Protein AF-G2FJD3-F1 (afdb_monomer_lite)

Sequence (61 aa):
MAIEGASQEEFEADLKSRYVGSYTFYMKLPPASQEEVFQDYRDGAAISDIRKKIMDRFLKR

Radius of gyration: 10.51 Å; chains: 1; bounding box: 22×25×22 Å

Organism: NCBI:txid1049564

pLDDT: mean 91.55, std 12.43, range [48.28, 98.25]

Secondary structure (DSSP, 8-state):
---TT--HHHHHHHHHHH-HHHHHHHTTS-HHHHHHHHHHHHTT--HHHHHHHHHHHHHT-

Structure (mmCIF, N/CA/C/O backbone):
data_AF-G2FJD3-F1
#
_entry.id   AF-G2FJD3-F1
#
loop_
_atom_site.group_PDB
_atom_site.id
_atom_site.type_symbol
_atom_site.label_atom_id
_atom_site.label_alt_id
_atom_site.label_comp_id
_atom_site.label_asym_id
_atom_site.label_entity_id
_atom_site.label_seq_id
_atom_site.pdbx_PDB_ins_code
_atom_site.Cartn_x
_atom_site.Cartn_y
_atom_site.Cartn_z
_atom_site.occupancy
_atom_site.B_iso_or_equiv
_atom_site.auth_seq_id
_atom_site.auth_comp_id
_atom_site.auth_asym_id
_atom_site.auth_atom_id
_atom_site.pdbx_PDB_model_num
ATOM 1 N N . MET A 1 1 ? -1.046 -15.495 -10.666 1.00 48.28 1 MET A N 1
ATOM 2 C CA . MET A 1 1 ? 0.297 -16.064 -10.430 1.00 48.28 1 MET A CA 1
ATOM 3 C C . MET A 1 1 ? 0.730 -15.534 -9.081 1.00 48.28 1 MET A C 1
ATOM 5 O O . MET A 1 1 ? 0.833 -14.321 -8.962 1.00 48.28 1 MET A O 1
ATOM 9 N N . ALA A 1 2 ? 0.864 -16.399 -8.076 1.00 52.97 2 ALA A N 1
ATOM 10 C CA . ALA A 1 2 ? 1.467 -16.003 -6.807 1.00 52.97 2 ALA A CA 1
ATOM 11 C C . ALA A 1 2 ? 2.920 -15.588 -7.076 1.00 52.97 2 ALA A C 1
ATOM 13 O O . ALA A 1 2 ? 3.594 -16.220 -7.895 1.00 52.97 2 ALA A O 1
ATOM 14 N N . ILE A 1 3 ? 3.383 -14.514 -6.441 1.00 59.72 3 ILE A N 1
ATOM 15 C CA . ILE A 1 3 ? 4.774 -14.071 -6.574 1.00 59.72 3 ILE A CA 1
ATOM 16 C C . ILE A 1 3 ? 5.583 -14.894 -5.570 1.00 59.72 3 ILE A C 1
ATOM 18 O O . ILE A 1 3 ? 5.837 -14.473 -4.442 1.00 59.72 3 ILE A O 1
ATOM 22 N N . GLU A 1 4 ? 5.896 -16.136 -5.945 1.00 54.06 4 GLU A N 1
ATOM 23 C CA . GLU A 1 4 ? 6.726 -17.020 -5.130 1.00 54.06 4 GLU A CA 1
ATOM 24 C C . GLU A 1 4 ? 8.121 -16.402 -4.972 1.00 54.06 4 GLU A C 1
ATOM 26 O O . GLU A 1 4 ? 8.872 -16.278 -5.936 1.00 54.06 4 GLU A O 1
ATOM 31 N N . GLY A 1 5 ? 8.453 -15.995 -3.744 1.00 60.84 5 GLY A N 1
ATOM 32 C CA . GLY A 1 5 ? 9.802 -15.575 -3.362 1.00 60.84 5 GLY A CA 1
ATOM 33 C C . GLY A 1 5 ? 10.015 -14.080 -3.136 1.00 60.84 5 GLY A C 1
ATOM 34 O O . GLY A 1 5 ? 1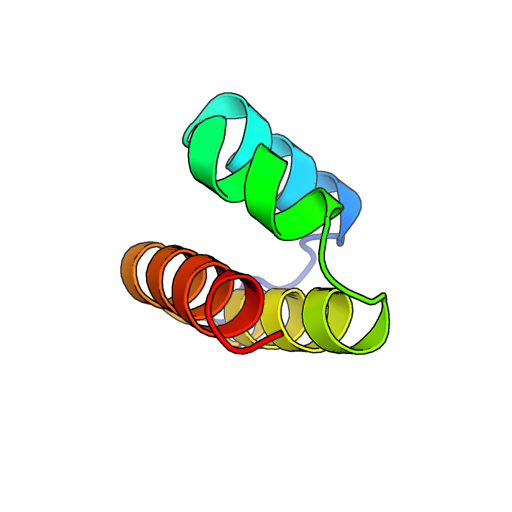1.081 -13.741 -2.640 1.00 60.84 5 GLY A O 1
ATOM 35 N N . ALA A 1 6 ? 9.040 -13.206 -3.416 1.00 72.44 6 ALA A N 1
ATOM 36 C CA . ALA A 1 6 ? 9.209 -11.786 -3.103 1.00 72.44 6 ALA A CA 1
ATOM 37 C C . ALA A 1 6 ? 9.261 -11.580 -1.583 1.00 72.44 6 ALA A C 1
ATOM 39 O O . ALA A 1 6 ? 8.295 -11.909 -0.886 1.00 72.44 6 ALA A O 1
ATOM 40 N N . SER A 1 7 ? 10.368 -11.045 -1.068 1.00 90.06 7 SER A N 1
ATOM 41 C CA . SER A 1 7 ? 10.453 -10.608 0.325 1.00 90.06 7 SER A CA 1
ATOM 42 C C . SER A 1 7 ? 9.626 -9.337 0.541 1.00 90.06 7 SER A C 1
ATOM 44 O O . SER A 1 7 ? 9.284 -8.618 -0.405 1.00 90.06 7 SER A O 1
ATOM 46 N N . GLN A 1 8 ? 9.302 -9.034 1.799 1.00 92.12 8 GLN A N 1
ATOM 47 C CA . GLN A 1 8 ? 8.614 -7.785 2.124 1.00 92.12 8 GLN A CA 1
ATOM 48 C C . GLN A 1 8 ? 9.458 -6.571 1.710 1.00 92.12 8 GLN A C 1
ATOM 50 O O . GLN A 1 8 ? 8.923 -5.594 1.196 1.00 92.12 8 GLN A O 1
ATOM 55 N N . GLU A 1 9 ? 10.780 -6.660 1.845 1.00 93.56 9 GLU A N 1
ATOM 56 C CA . GLU A 1 9 ? 11.706 -5.599 1.443 1.00 93.56 9 GLU A CA 1
ATOM 57 C C . GLU A 1 9 ? 11.721 -5.401 -0.078 1.00 93.56 9 GLU A C 1
ATOM 59 O O . GLU A 1 9 ? 11.780 -4.266 -0.550 1.00 93.56 9 GLU A O 1
ATOM 64 N N . GLU A 1 10 ? 11.626 -6.478 -0.861 1.00 93.25 10 GLU A N 1
ATOM 65 C CA . GLU A 1 10 ? 11.531 -6.401 -2.323 1.00 93.25 10 GLU A CA 1
ATOM 66 C C . GLU A 1 10 ? 10.204 -5.785 -2.771 1.00 93.25 10 GLU A C 1
ATOM 68 O O . GLU A 1 10 ? 10.186 -4.925 -3.656 1.00 93.25 10 GLU A O 1
ATOM 73 N N . PHE A 1 11 ? 9.098 -6.169 -2.128 1.00 95.12 11 PHE A N 1
ATOM 74 C CA . PHE A 1 11 ? 7.801 -5.528 -2.330 1.00 95.12 11 PHE A CA 1
ATOM 75 C C . PHE A 1 11 ? 7.867 -4.029 -2.012 1.00 95.12 11 PHE A C 1
ATOM 77 O O . PHE A 1 11 ? 7.435 -3.196 -2.811 1.00 95.12 11 PHE A O 1
ATOM 84 N N . GLU A 1 12 ? 8.439 -3.669 -0.866 1.00 96.75 12 GLU A N 1
ATOM 85 C CA . GLU A 1 12 ? 8.583 -2.281 -0.438 1.00 96.75 12 GLU A CA 1
ATOM 86 C C . GLU A 1 12 ? 9.484 -1.483 -1.387 1.00 96.75 12 GLU A C 1
ATOM 88 O O . GLU A 1 12 ? 9.180 -0.327 -1.697 1.00 96.75 12 GLU A O 1
ATOM 93 N N . ALA A 1 13 ? 10.547 -2.094 -1.913 1.00 96.06 13 ALA A N 1
ATOM 94 C CA . ALA A 1 13 ? 11.420 -1.492 -2.913 1.00 96.06 13 ALA A CA 1
ATOM 95 C C . ALA A 1 13 ? 10.706 -1.266 -4.261 1.00 96.06 13 ALA A C 1
ATOM 97 O O . ALA A 1 13 ? 10.808 -0.166 -4.819 1.00 96.06 13 ALA A O 1
ATOM 98 N N . ASP A 1 14 ? 9.942 -2.242 -4.771 1.00 94.81 14 ASP A N 1
ATOM 99 C CA . ASP A 1 14 ? 9.126 -2.070 -5.988 1.00 94.81 14 ASP A CA 1
ATOM 100 C C . ASP A 1 14 ? 8.076 -0.970 -5.779 1.00 94.81 14 ASP A C 1
ATOM 102 O O . ASP A 1 14 ? 7.986 -0.024 -6.572 1.00 94.81 14 ASP A O 1
ATOM 106 N N . LEU A 1 15 ? 7.365 -1.010 -4.648 1.00 96.81 15 LEU A N 1
ATOM 107 C CA . LEU A 1 15 ? 6.355 -0.018 -4.294 1.00 96.81 15 LEU A CA 1
ATOM 108 C C . LEU A 1 15 ? 6.963 1.388 -4.197 1.00 96.81 15 LEU A C 1
ATOM 110 O O . LEU A 1 15 ? 6.378 2.348 -4.703 1.00 96.81 15 LEU A O 1
ATOM 114 N N . LYS A 1 16 ? 8.151 1.526 -3.598 1.00 97.62 16 LYS A N 1
ATOM 115 C CA . LYS A 1 16 ? 8.875 2.799 -3.489 1.00 97.62 16 LYS A CA 1
ATOM 116 C C . LYS A 1 16 ? 9.338 3.318 -4.845 1.00 97.62 16 LYS A C 1
ATOM 118 O O . LYS A 1 16 ? 9.202 4.514 -5.105 1.00 97.62 16 LYS A O 1
ATOM 123 N N . SER A 1 17 ? 9.878 2.444 -5.693 1.00 97.56 17 SER A N 1
ATOM 124 C CA . SER A 1 17 ? 10.454 2.834 -6.985 1.00 97.56 17 SER A CA 1
ATOM 125 C C . SER A 1 17 ? 9.396 3.292 -7.993 1.00 97.56 17 SER A C 1
ATOM 127 O O . SER A 1 17 ? 9.631 4.240 -8.740 1.00 97.56 17 SER A O 1
ATOM 129 N N . ARG A 1 18 ? 8.211 2.669 -7.988 1.00 96.94 18 ARG A N 1
ATOM 130 C CA . ARG A 1 18 ? 7.159 2.914 -8.991 1.00 96.94 18 ARG A CA 1
ATOM 131 C C . ARG A 1 18 ? 5.985 3.732 -8.466 1.00 96.94 18 ARG A C 1
ATOM 133 O O . ARG A 1 18 ? 5.302 4.397 -9.243 1.00 96.94 18 ARG A O 1
ATOM 140 N N . TYR A 1 19 ? 5.735 3.694 -7.159 1.00 97.00 19 TYR A N 1
ATOM 141 C CA . TYR A 1 19 ? 4.537 4.259 -6.536 1.00 97.00 19 TYR A CA 1
ATOM 142 C C . TYR A 1 19 ? 4.864 4.953 -5.210 1.00 97.00 19 TYR A C 1
ATOM 144 O O . TYR A 1 19 ? 4.247 4.676 -4.180 1.00 97.00 19 TYR A O 1
ATOM 152 N N . VAL A 1 20 ? 5.801 5.905 -5.238 1.00 96.94 20 VAL A N 1
ATOM 153 C CA . VAL A 1 20 ? 6.328 6.599 -4.045 1.00 96.94 20 VAL A CA 1
ATOM 154 C C . VAL A 1 20 ? 5.248 7.112 -3.077 1.00 96.94 20 VAL A C 1
ATOM 156 O O . VAL A 1 20 ? 5.411 7.027 -1.858 1.00 96.94 20 VAL A O 1
ATOM 159 N N . GLY A 1 21 ? 4.112 7.594 -3.595 1.00 96.88 21 GLY A N 1
ATOM 160 C CA . GLY A 1 21 ? 2.973 8.015 -2.774 1.00 96.88 21 GLY A CA 1
ATOM 161 C C . GLY A 1 21 ? 2.344 6.853 -2.001 1.00 96.88 21 GLY A C 1
ATOM 162 O O . GLY A 1 21 ? 2.169 6.944 -0.789 1.00 96.88 21 GLY A O 1
ATOM 163 N N . SER A 1 22 ? 2.071 5.734 -2.677 1.00 97.62 22 SER A N 1
ATOM 164 C CA . SER A 1 22 ? 1.542 4.520 -2.045 1.00 97.62 22 SER A CA 1
ATOM 165 C C . SER A 1 22 ? 2.522 3.952 -1.018 1.00 97.62 22 SER A C 1
ATOM 167 O O . SER A 1 22 ? 2.103 3.647 0.092 1.00 97.62 22 SE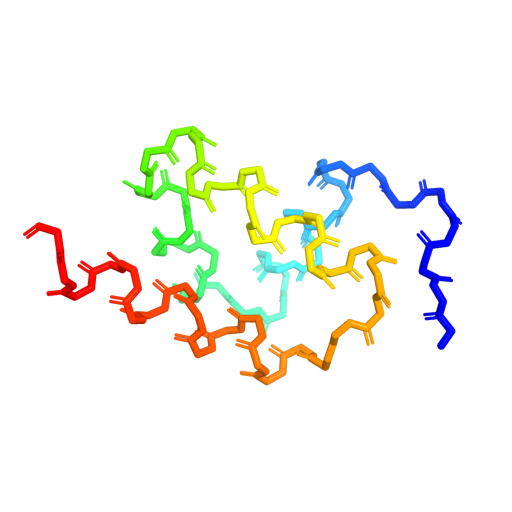R A O 1
ATOM 169 N N . TYR A 1 23 ? 3.822 3.912 -1.326 1.00 98.25 23 TYR A N 1
ATOM 170 C CA . TYR A 1 23 ? 4.853 3.525 -0.357 1.00 98.25 23 TYR A CA 1
ATOM 171 C C . TYR A 1 23 ? 4.837 4.414 0.896 1.00 98.25 23 TYR A C 1
ATOM 173 O O . TYR A 1 23 ? 4.836 3.921 2.021 1.00 98.25 23 TYR A O 1
ATOM 181 N N . THR A 1 24 ? 4.744 5.735 0.717 1.00 97.94 24 THR A N 1
ATOM 182 C CA . THR A 1 24 ? 4.714 6.692 1.835 1.00 97.94 24 THR A CA 1
ATOM 183 C C . THR A 1 24 ? 3.520 6.463 2.763 1.00 97.94 24 THR A C 1
ATOM 185 O O . THR A 1 24 ? 3.653 6.600 3.979 1.00 97.94 24 THR A O 1
ATOM 188 N N . PHE A 1 25 ? 2.350 6.117 2.221 1.00 97.75 25 PHE A N 1
ATOM 189 C CA . PHE A 1 25 ? 1.176 5.787 3.034 1.00 97.75 25 PHE A CA 1
ATOM 190 C C . PHE A 1 25 ? 1.287 4.409 3.680 1.00 97.75 25 PHE A C 1
ATOM 192 O O . PHE A 1 25 ? 0.960 4.275 4.857 1.00 97.75 25 PHE A O 1
ATOM 199 N N . TYR A 1 26 ? 1.804 3.421 2.953 1.00 97.69 26 TYR A N 1
ATOM 200 C CA . TYR A 1 26 ? 2.046 2.072 3.456 1.00 97.69 26 TYR A CA 1
ATOM 201 C C . TYR A 1 26 ? 2.975 2.074 4.679 1.00 97.69 26 TYR A C 1
ATOM 203 O O . TYR A 1 26 ? 2.610 1.540 5.726 1.00 97.69 26 TYR A O 1
ATOM 211 N N . MET A 1 27 ? 4.104 2.790 4.615 1.00 97.50 27 MET A N 1
ATOM 212 C CA . MET A 1 27 ? 5.048 2.908 5.738 1.00 97.50 27 MET A CA 1
ATOM 213 C C . MET A 1 27 ? 4.441 3.570 6.976 1.00 97.50 27 MET A C 1
ATOM 215 O O . MET A 1 27 ? 4.958 3.425 8.080 1.00 97.50 27 MET A O 1
ATOM 219 N N . LYS A 1 28 ? 3.345 4.315 6.806 1.00 96.94 28 LYS A N 1
ATOM 220 C CA . LYS A 1 28 ? 2.630 4.922 7.923 1.00 96.94 28 LYS A CA 1
ATOM 221 C C . LYS A 1 28 ? 1.649 3.963 8.573 1.00 96.94 28 LYS A C 1
ATOM 223 O O . LYS A 1 28 ? 1.238 4.293 9.676 1.00 96.94 28 LYS A O 1
ATOM 228 N N . LEU A 1 29 ? 1.230 2.869 7.935 1.00 96.81 29 LEU A N 1
ATOM 229 C CA . LEU A 1 29 ? 0.249 1.926 8.484 1.00 96.81 29 LEU A CA 1
ATOM 230 C C . LEU A 1 29 ? 0.792 1.175 9.719 1.00 96.81 29 LEU A C 1
ATOM 232 O O . LEU A 1 29 ? 2.004 1.064 9.880 1.00 96.81 29 LEU A O 1
ATOM 236 N N . PRO A 1 30 ? -0.079 0.647 10.601 1.00 96.31 30 PRO A N 1
ATOM 237 C CA . PRO A 1 30 ? 0.348 -0.285 11.645 1.00 96.31 30 PRO A CA 1
ATOM 238 C C . PRO A 1 30 ? 0.980 -1.557 11.048 1.00 96.31 30 PRO A C 1
ATOM 240 O O . PRO A 1 30 ? 0.540 -1.977 9.974 1.00 96.31 30 PRO A O 1
ATOM 243 N N . PRO A 1 31 ? 1.908 -2.236 11.755 1.00 95.56 31 PRO A N 1
ATOM 244 C CA . PRO A 1 31 ? 2.579 -3.438 11.246 1.00 95.56 31 PRO A CA 1
ATOM 245 C C . PRO A 1 31 ? 1.617 -4.537 10.776 1.00 95.56 31 PRO A C 1
ATOM 247 O O . PRO A 1 31 ? 1.814 -5.126 9.722 1.00 95.56 31 PRO A O 1
ATOM 250 N N . ALA A 1 32 ? 0.508 -4.749 11.494 1.00 94.81 32 ALA A N 1
ATOM 251 C CA . ALA A 1 32 ? -0.503 -5.731 11.099 1.00 94.81 32 ALA A CA 1
ATOM 252 C C . ALA A 1 32 ? -1.157 -5.408 9.742 1.00 94.81 32 ALA A C 1
ATOM 254 O O . ALA A 1 32 ? -1.428 -6.308 8.956 1.00 94.81 32 ALA A O 1
ATOM 255 N N . SER A 1 33 ? -1.395 -4.127 9.442 1.00 96.56 33 SER A N 1
ATOM 256 C CA . SER A 1 33 ? -1.925 -3.711 8.139 1.00 96.56 33 SER A CA 1
ATOM 257 C C . SER A 1 33 ? -0.880 -3.782 7.029 1.00 96.56 33 SER A C 1
ATOM 259 O O . SER A 1 33 ? -1.252 -3.971 5.876 1.00 96.56 33 SER A O 1
ATOM 261 N N . GLN A 1 34 ? 0.403 -3.608 7.351 1.00 97.44 34 GLN A N 1
ATOM 262 C CA . GLN A 1 34 ? 1.491 -3.777 6.386 1.00 97.44 34 GLN A CA 1
ATOM 263 C C . GLN A 1 34 ? 1.602 -5.241 5.955 1.00 97.44 34 GLN A C 1
ATOM 265 O O . GLN A 1 34 ? 1.539 -5.519 4.760 1.00 97.44 34 GLN A O 1
ATOM 270 N N . GLU A 1 35 ? 1.620 -6.161 6.924 1.00 96.25 35 GLU A N 1
ATOM 271 C CA . GLU A 1 35 ? 1.613 -7.607 6.675 1.00 96.25 35 GLU A CA 1
ATOM 272 C C . GLU A 1 35 ? 0.398 -8.027 5.835 1.00 96.25 35 GLU A C 1
ATOM 274 O O . GLU A 1 35 ? 0.533 -8.719 4.833 1.00 96.25 35 GLU A O 1
ATOM 279 N N . GLU A 1 36 ? -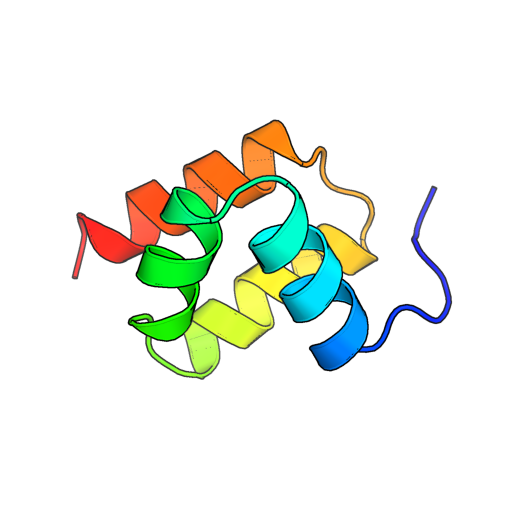0.797 -7.529 6.173 1.00 96.25 36 GLU A N 1
ATOM 280 C CA . GLU A 1 36 ? -2.032 -7.815 5.429 1.00 96.25 36 GLU A CA 1
ATOM 281 C C . GLU A 1 36 ? -1.985 -7.325 3.968 1.00 96.25 36 GLU A C 1
ATOM 283 O O . GLU A 1 36 ? -2.627 -7.893 3.087 1.00 96.25 36 GLU A O 1
ATOM 288 N N . VAL A 1 37 ? -1.287 -6.223 3.693 1.00 97.19 37 VAL A N 1
ATOM 289 C CA . VAL A 1 37 ? -1.114 -5.700 2.329 1.00 97.19 37 VAL A CA 1
ATOM 290 C C . VAL A 1 37 ? -0.066 -6.515 1.573 1.00 97.19 37 VAL A C 1
ATOM 292 O O . VAL A 1 37 ? -0.249 -6.803 0.390 1.00 97.19 37 VAL A O 1
ATOM 295 N N . PHE A 1 38 ? 1.020 -6.890 2.244 1.00 96.69 38 PHE A N 1
ATOM 296 C CA . PHE A 1 38 ? 2.075 -7.700 1.653 1.00 96.69 38 PHE A CA 1
ATOM 297 C C . PHE A 1 38 ? 1.592 -9.117 1.319 1.00 96.69 38 PHE A C 1
ATOM 299 O O . PHE A 1 38 ? 1.886 -9.619 0.233 1.00 96.69 38 PHE A O 1
ATOM 306 N N . GLN A 1 39 ? 0.792 -9.736 2.190 1.00 96.00 39 GLN A N 1
ATOM 307 C CA . GLN A 1 39 ? 0.222 -11.056 1.931 1.00 96.00 39 GLN A CA 1
ATOM 308 C C . GLN A 1 39 ? -0.682 -11.047 0.688 1.00 96.00 39 GLN A C 1
ATOM 310 O O . GLN A 1 39 ? -0.499 -11.883 -0.192 1.00 96.00 39 GLN A O 1
ATOM 315 N N . ASP A 1 40 ? -1.560 -10.048 0.537 1.00 96.12 40 ASP A N 1
ATOM 316 C CA . ASP A 1 40 ? -2.376 -9.895 -0.678 1.00 96.12 40 ASP A CA 1
ATOM 317 C C . ASP A 1 40 ? -1.507 -9.768 -1.944 1.00 96.12 40 ASP A C 1
ATOM 319 O O . ASP A 1 40 ? -1.838 -10.316 -2.999 1.00 96.12 40 ASP A O 1
ATOM 323 N N . TYR A 1 41 ? -0.386 -9.041 -1.860 1.00 94.94 41 TYR A N 1
ATOM 324 C CA . TYR A 1 41 ? 0.551 -8.902 -2.976 1.00 94.94 41 TYR A CA 1
ATOM 325 C C . TYR A 1 41 ? 1.188 -10.251 -3.333 1.00 94.94 41 TYR A C 1
ATOM 327 O O . TYR A 1 41 ? 1.230 -10.619 -4.509 1.00 94.94 41 TYR A O 1
ATOM 335 N N . ARG A 1 42 ? 1.622 -11.022 -2.327 1.00 93.38 42 ARG A N 1
ATOM 336 C CA . ARG A 1 42 ? 2.167 -12.376 -2.518 1.00 93.38 42 ARG A CA 1
ATOM 337 C C . ARG A 1 42 ? 1.151 -13.330 -3.137 1.00 93.38 42 ARG A C 1
ATOM 339 O O . ARG A 1 42 ? 1.518 -14.111 -4.017 1.00 93.38 42 ARG A O 1
ATOM 346 N N . ASP A 1 43 ? -0.112 -13.212 -2.741 1.00 93.88 43 ASP A N 1
ATOM 347 C CA . ASP A 1 43 ? -1.226 -14.007 -3.267 1.00 93.88 43 ASP A CA 1
ATOM 348 C C . ASP A 1 43 ? -1.588 -13.628 -4.719 1.00 93.88 43 ASP A C 1
ATOM 350 O O . ASP A 1 43 ? -2.389 -14.297 -5.377 1.00 93.88 43 ASP A O 1
ATOM 354 N N . GLY A 1 44 ? -0.937 -12.597 -5.269 1.00 93.56 44 GLY A N 1
ATOM 355 C CA . GLY A 1 44 ? -1.044 -12.199 -6.667 1.00 93.56 44 GLY A CA 1
ATOM 356 C C . GLY A 1 44 ? -2.153 -11.186 -6.933 1.00 93.56 44 GLY A C 1
ATOM 357 O O . GLY A 1 44 ? -2.626 -11.099 -8.071 1.00 93.56 44 GLY A O 1
ATOM 358 N N . ALA A 1 45 ? -2.579 -10.426 -5.918 1.00 95.50 45 ALA A N 1
ATOM 359 C CA . ALA A 1 45 ? -3.485 -9.303 -6.119 1.00 95.50 45 ALA A CA 1
ATOM 360 C C . ALA A 1 45 ? -2.875 -8.271 -7.081 1.00 95.50 45 ALA A C 1
ATOM 362 O O . ALA A 1 45 ? -1.662 -8.036 -7.112 1.00 95.50 45 ALA A O 1
ATOM 363 N N . ALA A 1 46 ? -3.725 -7.618 -7.874 1.00 95.31 46 ALA A N 1
ATOM 364 C CA . ALA A 1 46 ? -3.255 -6.605 -8.803 1.00 95.31 46 ALA A CA 1
ATOM 365 C C . ALA A 1 46 ? -2.687 -5.399 -8.042 1.00 95.31 46 ALA A C 1
ATOM 367 O O . ALA A 1 46 ? -3.241 -4.948 -7.039 1.00 95.31 46 ALA A O 1
ATOM 368 N N . ILE A 1 47 ? -1.612 -4.802 -8.564 1.00 94.88 47 ILE A N 1
ATOM 369 C CA . ILE A 1 47 ? -0.960 -3.656 -7.911 1.00 94.88 47 ILE A CA 1
ATOM 370 C C . ILE A 1 47 ? -1.909 -2.459 -7.717 1.00 94.88 47 ILE A C 1
ATOM 372 O O . ILE A 1 47 ? -1.756 -1.687 -6.774 1.00 94.88 47 ILE A O 1
ATOM 376 N N . SER A 1 48 ? -2.923 -2.300 -8.576 1.00 96.75 48 SER A N 1
ATOM 377 C CA . SER A 1 48 ? -3.983 -1.300 -8.402 1.00 96.75 48 SER A CA 1
ATOM 378 C C . SER A 1 48 ? -4.808 -1.535 -7.136 1.00 96.75 48 SER A C 1
ATOM 380 O O . SER A 1 48 ? -5.115 -0.574 -6.429 1.00 96.75 48 SER A O 1
ATOM 382 N N . ASP A 1 49 ? -5.118 -2.794 -6.828 1.00 98.06 49 ASP A N 1
ATOM 383 C CA . ASP A 1 49 ? -5.913 -3.183 -5.663 1.00 98.06 49 ASP A CA 1
ATOM 384 C C . ASP A 1 49 ? -5.097 -3.028 -4.381 1.00 98.06 49 ASP A C 1
ATOM 386 O O . ASP A 1 49 ? -5.578 -2.437 -3.415 1.00 98.06 49 ASP A O 1
ATOM 390 N N . ILE A 1 50 ? -3.820 -3.421 -4.415 1.00 97.94 50 ILE A N 1
ATOM 391 C CA . ILE A 1 50 ? -2.852 -3.178 -3.335 1.00 97.94 50 ILE A CA 1
ATOM 392 C C . ILE A 1 50 ? -2.776 -1.689 -2.994 1.00 97.94 50 ILE A C 1
ATOM 394 O O . ILE A 1 50 ? -2.935 -1.284 -1.840 1.00 97.94 50 ILE A O 1
ATOM 398 N N . ARG A 1 51 ? -2.593 -0.839 -4.009 1.00 97.81 51 ARG A N 1
ATOM 399 C CA . ARG A 1 51 ? -2.510 0.614 -3.817 1.00 97.81 51 ARG A CA 1
ATOM 400 C C . ARG A 1 51 ? -3.807 1.197 -3.264 1.00 97.81 51 ARG A C 1
ATOM 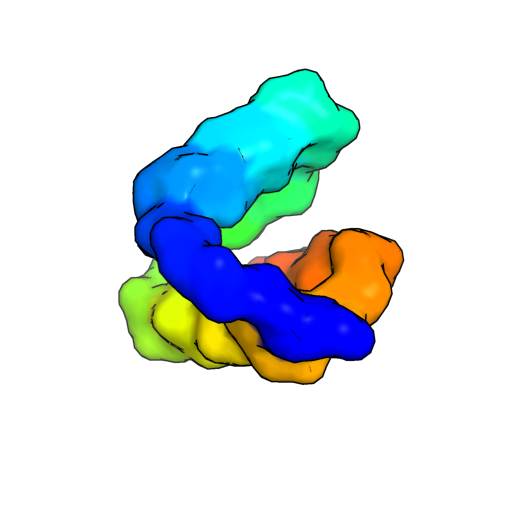402 O O . ARG A 1 51 ? -3.744 2.084 -2.415 1.00 97.81 51 ARG A O 1
ATOM 409 N N . LYS A 1 52 ? -4.965 0.702 -3.707 1.00 97.75 52 LYS A N 1
ATOM 410 C CA . LYS A 1 52 ? -6.267 1.101 -3.161 1.00 97.75 52 LYS A CA 1
ATOM 411 C C . LYS A 1 52 ? -6.406 0.689 -1.694 1.00 97.75 52 LYS A C 1
ATOM 413 O O . LYS A 1 52 ? -6.759 1.531 -0.874 1.00 97.75 52 LYS A O 1
ATOM 418 N N . LYS A 1 53 ? -6.055 -0.552 -1.343 1.00 97.75 53 LYS A N 1
ATOM 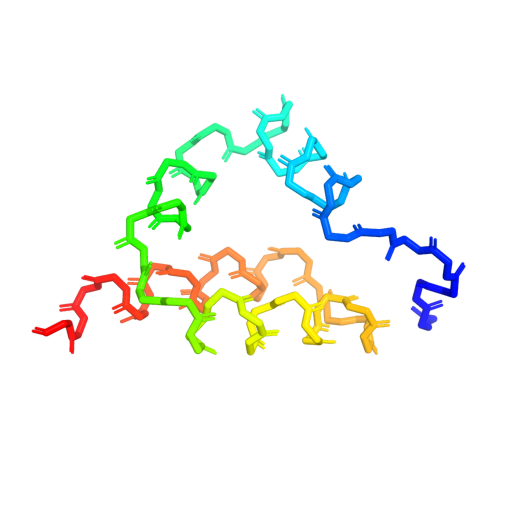419 C CA . LYS A 1 53 ? -6.098 -1.066 0.035 1.00 97.75 53 LYS A CA 1
ATOM 420 C C . LYS A 1 53 ? -5.241 -0.226 0.980 1.00 97.75 53 LYS A C 1
ATOM 422 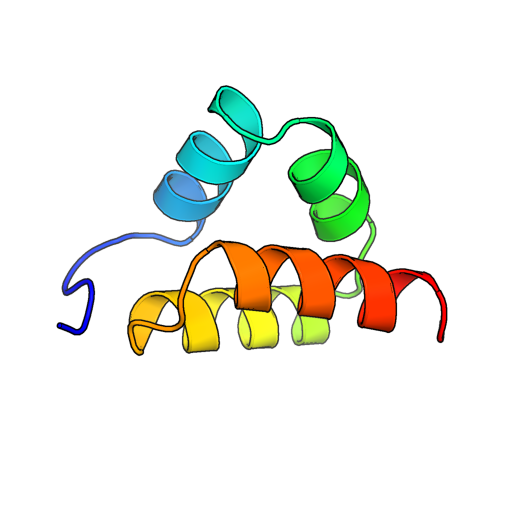O O . LYS A 1 53 ? -5.708 0.138 2.057 1.00 97.75 53 LYS A O 1
ATOM 427 N N . ILE A 1 54 ? -4.030 0.150 0.559 1.00 98.00 54 ILE A N 1
ATOM 428 C CA . ILE A 1 54 ? -3.153 1.050 1.324 1.00 98.00 54 ILE A CA 1
ATOM 429 C C . ILE A 1 54 ? -3.857 2.381 1.620 1.00 98.00 54 ILE A C 1
ATOM 431 O O . ILE A 1 54 ? -3.862 2.833 2.766 1.00 98.00 54 ILE A O 1
ATOM 435 N N . MET A 1 55 ? -4.472 2.999 0.606 1.00 97.12 55 MET A N 1
ATOM 436 C CA . MET A 1 55 ? -5.199 4.261 0.774 1.00 97.12 55 MET A CA 1
ATOM 437 C C . MET A 1 55 ? -6.406 4.103 1.702 1.00 97.12 55 MET A C 1
ATOM 439 O O . MET A 1 55 ? -6.581 4.908 2.613 1.00 97.12 55 MET A O 1
ATOM 443 N N . ASP A 1 56 ? -7.201 3.048 1.521 1.00 96.38 56 ASP A N 1
ATOM 444 C CA . ASP A 1 56 ? -8.380 2.777 2.346 1.00 96.38 56 ASP A CA 1
ATOM 445 C C . ASP A 1 56 ? -8.001 2.563 3.817 1.00 96.38 56 ASP A C 1
ATOM 447 O O . ASP A 1 56 ? -8.658 3.098 4.710 1.00 96.38 56 ASP A O 1
ATOM 451 N N . ARG A 1 57 ? -6.924 1.813 4.085 1.00 94.69 57 ARG A N 1
ATOM 452 C CA . ARG A 1 57 ? -6.393 1.594 5.440 1.00 94.69 57 ARG A CA 1
ATOM 453 C C . ARG A 1 57 ? -5.845 2.883 6.048 1.00 94.69 57 ARG A C 1
ATOM 455 O O . ARG A 1 57 ? -6.037 3.114 7.235 1.00 94.69 57 ARG A O 1
ATOM 462 N N . PHE A 1 58 ? -5.196 3.730 5.250 1.00 93.62 58 PHE A N 1
ATOM 463 C CA . PHE A 1 58 ? -4.650 5.000 5.725 1.00 93.62 58 PHE A CA 1
ATOM 464 C C . PHE A 1 58 ? -5.737 6.038 6.046 1.00 93.62 58 PHE A C 1
ATOM 466 O O . PHE A 1 58 ? -5.577 6.809 6.990 1.00 93.62 58 PHE A O 1
ATOM 473 N N . LEU A 1 59 ? -6.834 6.063 5.285 1.00 93.12 59 LEU A N 1
ATOM 474 C CA . LEU A 1 59 ? -7.937 7.012 5.479 1.00 93.12 59 LEU A CA 1
ATOM 475 C C . LEU A 1 59 ? -8.914 6.601 6.590 1.00 93.12 59 LEU A C 1
ATOM 477 O O . LEU A 1 59 ? -9.580 7.463 7.151 1.00 93.12 59 LEU A O 1
ATOM 481 N N . LYS A 1 60 ? -9.012 5.304 6.905 1.00 85.25 60 LYS A N 1
ATOM 482 C CA . LYS A 1 60 ? -9.920 4.756 7.931 1.00 85.25 60 LYS A CA 1
ATOM 483 C C . LYS A 1 60 ? -9.256 4.554 9.305 1.00 85.25 60 LYS A C 1
ATOM 485 O O . LYS A 1 60 ? -9.749 3.740 10.081 1.00 85.25 60 LYS A O 1
ATOM 490 N N . ARG A 1 61 ? -8.121 5.212 9.558 1.00 59.09 61 ARG A N 1
ATOM 491 C CA . ARG A 1 61 ? -7.349 5.069 10.806 1.00 59.09 61 ARG A CA 1
ATOM 492 C C . ARG A 1 61 ? -8.104 5.566 12.027 1.00 59.09 61 ARG A C 1
ATOM 494 O O . ARG A 1 61 ? -8.770 6.616 11.910 1.00 59.09 61 ARG A O 1
#

Foldseek 3Di:
DQPPPQDLVNVLVVCCVPPVPLSVLLVVADPVLVVVLVVCVRVPPDVVVSSVSSVVRSVVD